Protein AF-A0A6I7NL91-F1 (afdb_monomer)

Radius of gyration: 16.52 Å; Cα contacts (8 Å, |Δi|>4): 127; chains: 1; bounding box: 35×37×48 Å

Nearest PDB structures (foldseek):
  4ds4-assembly1_A  TM=4.991E-01  e=3.250E-01  Geobacillus kaustophilus HTA426
  6ur2-assembly1_A  TM=4.174E-01  e=2.547E-01  Geobacillus stearothermophilus
  7qh5-assembly2_B  TM=5.285E-01  e=2.402E+00  Streptomyces tsukubensis NRRL18488

Foldseek 3Di:
DDLLLLLLCQLVVHQPVVLVVVVVVVDCCSPPLSSVLSVLLVVCVVVVPDLVRSCVSNVHDSVVSVSSNVSSVLSCCLSVDPDLLSSLVSQLVVLVVVLVVVPPPDPVSVVVSVVSNVSSVSSSVVVCVVVVHDPVVCVCVNVDDPPVRD

Mean predicted aligned error: 3.38 Å

Sequence (150 aa):
MKRRFLLAAETFNYSFDKYADKLEMRAERFTRLMPGDIDILDKADRENWTLEQLAGKLNVAPEEADILRGQYEKAKKIIDAPTPAESFRRGVRYSILHAMDEGLKSDTDLEKLVVQICYRAADLSYLLDLRDQKLSEYSEELREVPYDLM

Structure (mmCIF, N/CA/C/O backbone):
data_AF-A0A6I7NL91-F1
#
_entry.id   AF-A0A6I7NL91-F1
#
loop_
_atom_site.group_PDB
_atom_site.id
_atom_site.type_symbol
_atom_site.label_atom_id
_atom_site.label_alt_id
_atom_site.label_comp_id
_atom_site.label_asym_id
_atom_site.label_entity_id
_atom_site.label_seq_id
_atom_site.pdbx_PDB_ins_code
_atom_site.Cartn_x
_atom_site.Cartn_y
_atom_site.Cartn_z
_atom_site.occupancy
_atom_site.B_iso_or_equiv
_atom_site.auth_seq_id
_atom_site.auth_comp_id
_atom_site.auth_asym_id
_atom_site.auth_atom_id
_atom_site.pdbx_PDB_model_num
ATOM 1 N N . MET A 1 1 ? 11.120 -10.410 1.407 1.00 88.69 1 MET A N 1
ATOM 2 C CA . M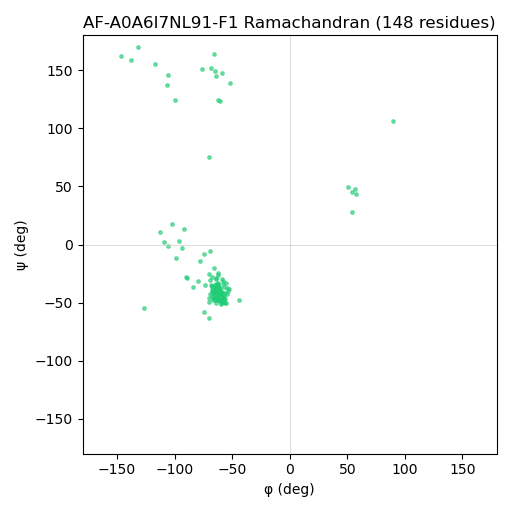ET A 1 1 ? 10.236 -10.090 2.554 1.00 88.69 1 MET A CA 1
ATOM 3 C C . MET A 1 1 ? 8.900 -10.837 2.418 1.00 88.69 1 MET A C 1
ATOM 5 O O . MET A 1 1 ? 8.478 -11.067 1.294 1.00 88.69 1 MET A O 1
ATOM 9 N N . LYS A 1 2 ? 8.237 -11.262 3.512 1.00 93.38 2 LYS A N 1
ATOM 10 C CA . LYS A 1 2 ? 6.916 -11.940 3.439 1.00 93.38 2 LYS A CA 1
ATOM 11 C C . LYS A 1 2 ? 5.779 -10.938 3.164 1.00 93.38 2 LYS A C 1
ATOM 13 O O . LYS A 1 2 ? 5.850 -9.815 3.656 1.00 93.38 2 LYS A O 1
ATOM 18 N N . ARG A 1 3 ? 4.694 -11.379 2.502 1.00 95.44 3 ARG A N 1
ATOM 19 C CA . ARG A 1 3 ? 3.492 -10.571 2.167 1.00 95.44 3 ARG A CA 1
ATOM 20 C C . ARG A 1 3 ? 2.990 -9.699 3.319 1.00 95.44 3 ARG A C 1
ATOM 22 O O . ARG A 1 3 ? 2.762 -8.515 3.128 1.00 95.44 3 ARG A O 1
ATOM 29 N N . ARG A 1 4 ? 2.863 -10.266 4.521 1.00 96.75 4 ARG A N 1
ATOM 30 C CA . ARG A 1 4 ? 2.401 -9.550 5.724 1.00 96.75 4 ARG A CA 1
ATOM 31 C C . ARG A 1 4 ? 3.203 -8.275 6.013 1.00 96.75 4 ARG A C 1
ATOM 33 O O . ARG A 1 4 ? 2.626 -7.269 6.399 1.00 96.75 4 ARG A O 1
ATOM 40 N N . PHE A 1 5 ? 4.519 -8.311 5.821 1.00 97.12 5 PHE A N 1
ATOM 41 C CA . PHE A 1 5 ? 5.376 -7.150 6.058 1.00 97.12 5 PHE A CA 1
ATOM 42 C C . PHE A 1 5 ? 5.325 -6.146 4.904 1.00 97.12 5 PHE A C 1
ATOM 44 O O . PHE A 1 5 ? 5.408 -4.955 5.160 1.00 97.12 5 PHE A O 1
ATOM 51 N N . LEU A 1 6 ? 5.123 -6.603 3.662 1.00 97.31 6 LEU A N 1
ATOM 52 C CA . LEU A 1 6 ? 4.870 -5.703 2.530 1.00 97.31 6 LEU A CA 1
ATOM 53 C C . LEU A 1 6 ? 3.550 -4.944 2.717 1.00 97.31 6 LEU A C 1
ATOM 55 O O . LEU A 1 6 ? 3.500 -3.737 2.521 1.00 97.31 6 LEU A O 1
ATOM 59 N N . LEU A 1 7 ? 2.502 -5.636 3.179 1.00 98.00 7 LEU A N 1
ATOM 60 C CA . LEU A 1 7 ? 1.233 -5.004 3.549 1.00 98.00 7 LEU A CA 1
ATOM 61 C C . LEU A 1 7 ? 1.409 -3.999 4.683 1.00 98.00 7 LEU A C 1
ATOM 63 O O . LEU A 1 7 ? 0.831 -2.922 4.621 1.00 98.00 7 LEU A O 1
ATOM 67 N N . ALA A 1 8 ? 2.201 -4.333 5.702 1.00 97.75 8 ALA A N 1
ATOM 68 C CA . ALA A 1 8 ? 2.500 -3.406 6.786 1.00 97.75 8 ALA A CA 1
ATOM 69 C C . ALA A 1 8 ? 3.255 -2.170 6.277 1.00 97.75 8 ALA A C 1
ATOM 71 O O . ALA A 1 8 ? 2.862 -1.050 6.585 1.00 97.75 8 ALA A O 1
ATOM 72 N N . ALA A 1 9 ? 4.302 -2.359 5.473 1.00 97.19 9 ALA A N 1
ATOM 73 C CA . ALA A 1 9 ? 5.051 -1.260 4.879 1.00 97.19 9 ALA A CA 1
ATOM 74 C C . ALA A 1 9 ? 4.124 -0.323 4.094 1.00 97.19 9 ALA A C 1
ATOM 76 O O . ALA A 1 9 ? 4.078 0.869 4.379 1.00 97.19 9 ALA A O 1
ATOM 77 N N . GLU A 1 10 ? 3.299 -0.885 3.212 1.00 97.25 10 GLU A N 1
ATOM 78 C CA . GLU A 1 10 ? 2.382 -0.120 2.372 1.00 97.25 10 GLU A CA 1
ATOM 79 C C . GLU A 1 10 ? 1.277 0.582 3.179 1.00 97.25 10 GLU A C 1
ATOM 81 O O . GLU A 1 10 ? 1.036 1.770 2.995 1.00 97.25 10 GLU A O 1
ATOM 86 N N . THR A 1 11 ? 0.641 -0.123 4.122 1.00 97.25 11 THR A N 1
ATOM 87 C CA . THR A 1 11 ? -0.457 0.425 4.945 1.00 97.25 11 THR A CA 1
ATOM 88 C C . THR A 1 11 ? 0.024 1.600 5.794 1.00 97.25 11 THR A C 1
ATOM 90 O O . THR A 1 11 ? -0.701 2.571 5.979 1.00 97.25 11 THR A O 1
ATOM 93 N N . PHE A 1 12 ? 1.266 1.536 6.282 1.00 95.44 12 PHE A N 1
ATOM 94 C CA . PHE A 1 12 ? 1.853 2.557 7.145 1.00 95.44 12 PHE A CA 1
ATOM 95 C C . PHE A 1 12 ? 2.822 3.507 6.416 1.00 95.44 12 PHE A C 1
ATOM 97 O O . PHE A 1 12 ? 3.589 4.208 7.079 1.00 95.44 12 PHE A O 1
ATOM 104 N N . ASN A 1 13 ? 2.770 3.566 5.080 1.00 92.56 13 ASN A N 1
ATOM 105 C CA . ASN A 1 13 ? 3.527 4.496 4.229 1.00 92.56 13 ASN A CA 1
ATOM 106 C C . ASN A 1 13 ? 5.061 4.427 4.392 1.00 92.56 13 ASN A C 1
ATOM 108 O O . ASN A 1 13 ? 5.749 5.450 4.444 1.00 92.56 13 ASN A O 1
ATOM 112 N N . TYR A 1 14 ? 5.610 3.216 4.465 1.00 93.75 14 TYR A N 1
ATOM 113 C CA . TYR A 1 14 ? 7.047 2.954 4.384 1.00 93.75 14 TYR A CA 1
ATOM 114 C C . TYR A 1 14 ? 7.400 2.331 3.035 1.00 93.75 14 TYR A C 1
ATOM 116 O O . TYR A 1 14 ? 6.739 1.389 2.603 1.00 93.75 14 TYR A O 1
ATOM 124 N N . SER A 1 15 ? 8.500 2.787 2.430 1.00 93.19 15 SER A N 1
ATOM 125 C CA . SER A 1 15 ? 9.113 2.060 1.317 1.00 93.19 15 SER A CA 1
ATOM 126 C C . SER A 1 15 ? 9.646 0.702 1.789 1.00 93.19 15 SER A C 1
ATOM 128 O O . SER A 1 15 ? 10.022 0.530 2.958 1.00 93.19 15 SER A O 1
ATOM 130 N N . PHE A 1 16 ? 9.648 -0.288 0.900 1.00 95.69 16 PHE A N 1
ATOM 131 C CA . PHE A 1 16 ? 9.922 -1.680 1.258 1.00 95.69 16 PHE A CA 1
ATOM 132 C C . PHE A 1 16 ? 11.363 -1.909 1.700 1.00 95.69 16 PHE A C 1
ATOM 134 O O . PHE A 1 16 ? 11.592 -2.671 2.641 1.00 95.69 16 PHE A O 1
ATOM 141 N N . ASP A 1 17 ? 12.314 -1.223 1.073 1.00 92.31 17 ASP A N 1
ATOM 142 C CA . ASP A 1 17 ? 13.727 -1.223 1.451 1.00 92.31 17 ASP A CA 1
ATOM 143 C C . ASP A 1 17 ? 13.910 -0.716 2.891 1.00 92.31 17 ASP A C 1
ATOM 145 O O . ASP A 1 17 ? 14.444 -1.419 3.748 1.00 92.31 17 ASP A O 1
ATOM 149 N N . LYS A 1 18 ? 13.331 0.445 3.213 1.00 90.94 18 LYS A N 1
ATOM 150 C CA . LYS A 1 18 ? 13.396 1.028 4.555 1.00 90.94 18 LYS A CA 1
ATOM 151 C C . LYS A 1 18 ? 12.711 0.139 5.575 1.00 90.94 18 LYS A C 1
ATOM 153 O O . LYS A 1 18 ? 13.200 0.010 6.695 1.00 90.94 18 LYS A O 1
ATOM 158 N N . TYR A 1 19 ? 11.575 -0.461 5.228 1.00 94.38 19 TYR A N 1
ATOM 159 C CA . TYR A 1 19 ? 10.900 -1.390 6.127 1.00 94.38 19 TYR A CA 1
ATOM 160 C C . TYR A 1 19 ? 11.761 -2.637 6.381 1.00 94.38 19 TYR A C 1
ATOM 162 O O . TYR A 1 19 ? 11.838 -3.098 7.520 1.00 94.38 19 TYR A O 1
ATOM 170 N N . ALA A 1 20 ? 12.449 -3.150 5.354 1.00 92.62 20 ALA A N 1
ATOM 171 C CA . ALA A 1 20 ? 13.369 -4.278 5.475 1.00 92.62 20 ALA A CA 1
ATOM 172 C C . ALA A 1 20 ? 14.506 -3.972 6.454 1.00 92.62 20 ALA A C 1
ATOM 174 O O . ALA A 1 20 ? 14.705 -4.740 7.395 1.00 92.62 20 ALA A O 1
ATOM 175 N N . ASP A 1 21 ? 15.147 -2.809 6.324 1.00 91.50 21 ASP A N 1
ATOM 176 C CA . ASP A 1 21 ? 16.200 -2.372 7.246 1.00 91.50 21 ASP A CA 1
ATOM 177 C C . ASP A 1 21 ? 15.699 -2.350 8.700 1.00 91.50 21 ASP A C 1
ATOM 179 O O . ASP A 1 21 ? 16.376 -2.791 9.632 1.00 91.50 21 ASP A O 1
ATOM 183 N N . LYS A 1 22 ? 14.467 -1.873 8.930 1.00 90.81 22 LYS A N 1
ATOM 184 C CA . LYS A 1 22 ? 13.881 -1.842 10.282 1.00 90.81 22 LYS A CA 1
ATOM 185 C C . LYS A 1 22 ? 13.563 -3.228 10.837 1.00 90.81 22 LYS A C 1
ATOM 187 O O . LYS A 1 22 ? 13.634 -3.409 12.058 1.00 90.81 22 LYS A O 1
ATOM 192 N N . LEU A 1 23 ? 13.237 -4.196 9.981 1.00 89.88 23 LEU A N 1
ATOM 193 C CA . LEU A 1 23 ? 13.073 -5.590 10.394 1.00 89.88 23 LEU A CA 1
ATOM 194 C C . LEU A 1 23 ? 14.402 -6.190 10.860 1.00 89.88 23 LEU A C 1
ATOM 196 O O . LEU A 1 23 ? 14.424 -6.882 11.879 1.00 89.88 23 LEU A O 1
ATOM 200 N N . GLU A 1 24 ? 15.507 -5.885 10.177 1.00 87.62 24 GLU A N 1
ATOM 201 C CA . GLU A 1 24 ? 16.848 -6.340 10.569 1.00 87.62 24 GLU A CA 1
ATOM 202 C C . GLU A 1 24 ? 17.278 -5.760 11.918 1.00 87.62 24 GLU A C 1
ATOM 204 O O . GLU A 1 24 ? 17.818 -6.472 12.766 1.00 87.62 24 GLU A O 1
ATOM 209 N N . MET A 1 25 ? 16.929 -4.496 12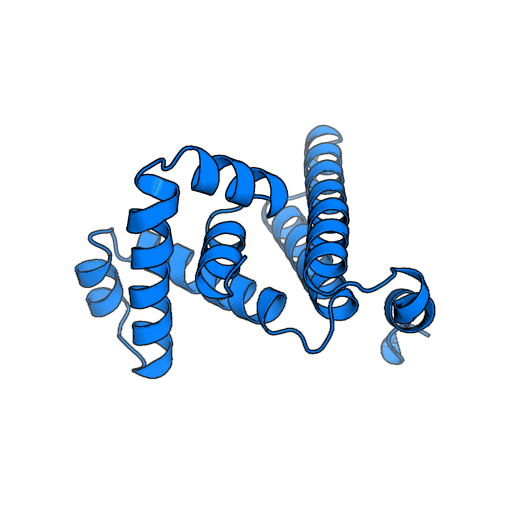.172 1.00 87.88 25 MET A N 1
ATOM 210 C CA . MET A 1 25 ? 17.139 -3.834 13.464 1.00 87.88 25 MET A CA 1
ATOM 211 C C . MET A 1 25 ? 16.248 -4.378 14.595 1.00 87.88 25 MET A C 1
ATOM 213 O O . MET A 1 25 ? 16.391 -3.959 15.743 1.00 87.88 25 MET A O 1
ATOM 217 N N . ARG A 1 26 ? 15.314 -5.293 14.295 1.00 87.06 26 ARG A N 1
ATOM 218 C CA . ARG A 1 26 ? 14.370 -5.914 15.242 1.00 87.06 26 ARG A CA 1
ATOM 219 C C . ARG A 1 26 ? 13.535 -4.921 16.054 1.00 87.06 26 ARG A C 1
ATOM 221 O O . ARG A 1 26 ? 13.085 -5.241 17.154 1.00 87.06 26 ARG A O 1
ATOM 228 N N . ALA A 1 27 ? 13.284 -3.734 15.511 1.00 85.56 27 ALA A N 1
ATOM 229 C CA . ALA A 1 27 ? 12.446 -2.746 16.171 1.00 85.56 27 ALA A CA 1
ATOM 230 C C . ALA A 1 27 ? 11.014 -3.292 16.332 1.00 85.56 27 ALA A C 1
ATOM 232 O O . ALA A 1 27 ? 10.373 -3.675 15.353 1.00 85.56 27 ALA A O 1
ATOM 233 N N . GLU A 1 28 ? 10.507 -3.319 17.568 1.00 91.62 28 GLU A N 1
ATOM 234 C CA . GLU A 1 28 ? 9.243 -3.980 17.934 1.00 91.62 28 GLU A CA 1
ATOM 235 C C . GLU A 1 28 ? 8.044 -3.507 17.100 1.00 91.62 28 GLU A C 1
ATOM 237 O O . GLU A 1 28 ? 7.189 -4.301 16.700 1.00 91.62 28 GLU A O 1
ATOM 242 N N . ARG A 1 29 ? 8.015 -2.212 16.775 1.00 91.62 29 ARG A N 1
ATOM 243 C CA . ARG A 1 29 ? 6.993 -1.612 15.914 1.00 91.62 29 ARG A CA 1
ATOM 244 C C . ARG A 1 29 ? 6.875 -2.322 14.561 1.00 91.62 29 ARG A C 1
ATOM 246 O O . ARG A 1 29 ? 5.765 -2.576 14.110 1.00 91.62 29 ARG A O 1
ATOM 253 N N . PHE A 1 30 ? 8.007 -2.663 13.951 1.00 92.88 30 PHE A N 1
ATOM 254 C CA . PHE A 1 30 ? 8.092 -3.233 12.604 1.00 92.88 30 PHE A CA 1
ATOM 255 C C . PHE A 1 30 ? 8.013 -4.761 12.612 1.00 92.88 30 PHE A C 1
ATOM 257 O O . PHE A 1 30 ? 7.531 -5.364 11.662 1.00 92.88 30 PHE A O 1
ATOM 264 N N . THR A 1 31 ? 8.463 -5.410 13.686 1.00 92.50 31 THR A N 1
ATOM 265 C CA . THR A 1 31 ? 8.465 -6.877 13.776 1.00 92.50 31 THR A CA 1
ATOM 266 C C . THR A 1 31 ? 7.183 -7.452 14.369 1.00 92.50 31 THR A C 1
ATOM 268 O O . THR A 1 31 ? 6.829 -8.584 14.036 1.00 92.50 31 THR A O 1
ATOM 271 N N . ARG A 1 32 ? 6.484 -6.697 15.230 1.00 93.94 32 ARG A N 1
ATOM 272 C CA . ARG A 1 32 ? 5.337 -7.190 16.008 1.00 93.94 32 ARG A CA 1
ATOM 273 C C . ARG A 1 32 ? 4.081 -6.342 15.863 1.00 93.94 32 ARG A C 1
ATOM 275 O O . ARG A 1 32 ? 3.045 -6.902 15.527 1.00 93.94 32 ARG A O 1
ATOM 282 N N . LEU A 1 33 ? 4.159 -5.034 16.123 1.00 94.75 33 LEU A N 1
ATOM 283 C CA . LEU A 1 33 ? 2.958 -4.191 16.226 1.00 94.75 33 LEU A CA 1
ATOM 284 C C . LEU A 1 33 ? 2.283 -3.991 14.866 1.00 94.75 33 LEU A C 1
ATOM 286 O O . LEU A 1 33 ? 1.197 -4.514 14.657 1.00 94.75 33 LEU A O 1
ATOM 290 N N . MET A 1 34 ? 2.967 -3.358 13.909 1.00 96.31 34 MET A N 1
ATOM 291 C CA . MET A 1 34 ? 2.401 -3.103 12.579 1.00 96.31 34 MET A CA 1
ATOM 292 C C . MET A 1 34 ? 1.980 -4.389 11.861 1.00 96.31 34 MET A C 1
ATOM 294 O O . MET A 1 34 ? 0.864 -4.447 11.355 1.00 96.31 34 MET A O 1
ATOM 298 N N . PRO A 1 35 ? 2.796 -5.463 11.827 1.00 96.94 35 PRO A N 1
ATOM 299 C CA . PRO A 1 35 ? 2.338 -6.715 11.241 1.00 96.94 35 PRO A CA 1
ATOM 300 C C . PRO A 1 35 ? 1.159 -7.320 12.014 1.00 96.94 35 PRO A C 1
ATOM 302 O O . PRO A 1 35 ? 0.385 -8.076 11.438 1.00 96.94 35 PRO A O 1
ATOM 305 N N . GLY A 1 36 ? 1.054 -7.096 13.326 1.00 97.25 36 GLY A N 1
ATOM 306 C CA . GLY A 1 36 ? -0.080 -7.530 14.148 1.00 97.25 36 GLY A CA 1
ATOM 307 C C . GLY A 1 36 ? -1.372 -6.818 13.758 1.00 97.25 36 GLY A C 1
ATOM 308 O O . GLY A 1 36 ? -2.392 -7.478 13.575 1.00 97.25 36 GLY A O 1
ATOM 309 N N . ASP A 1 37 ? -1.302 -5.510 13.520 1.00 97.88 37 ASP A N 1
ATOM 310 C CA . ASP A 1 37 ? -2.432 -4.721 13.021 1.00 97.88 37 ASP A CA 1
ATOM 311 C C . ASP A 1 37 ? -2.887 -5.220 11.645 1.00 97.88 37 ASP A C 1
ATOM 313 O O . ASP A 1 37 ? -4.084 -5.362 11.403 1.00 97.88 37 ASP A O 1
ATOM 317 N N . ILE A 1 38 ? -1.946 -5.598 10.769 1.00 98.31 38 ILE A N 1
ATOM 318 C CA . ILE A 1 38 ? -2.266 -6.234 9.481 1.00 98.31 38 ILE A CA 1
ATOM 319 C C . ILE A 1 38 ? -3.021 -7.552 9.662 1.00 98.31 38 ILE A C 1
ATOM 321 O O . ILE A 1 38 ? -3.961 -7.805 8.915 1.00 98.31 38 ILE A O 1
ATOM 325 N N . ASP A 1 39 ? -2.659 -8.388 10.639 1.00 98.25 39 ASP A N 1
ATOM 326 C CA . ASP A 1 39 ? -3.391 -9.638 10.888 1.00 98.25 39 ASP A CA 1
ATOM 327 C C . ASP A 1 39 ? -4.837 -9.357 11.332 1.00 98.25 39 ASP A C 1
ATOM 329 O O . ASP A 1 39 ? -5.762 -10.076 10.946 1.00 98.25 39 ASP A O 1
ATOM 333 N N . ILE A 1 40 ? -5.038 -8.303 12.130 1.00 98.31 40 ILE A N 1
ATOM 334 C CA . ILE A 1 40 ? -6.362 -7.859 12.581 1.00 98.31 40 ILE A CA 1
ATOM 335 C C . ILE A 1 40 ? -7.177 -7.331 11.397 1.00 98.31 40 ILE A C 1
ATOM 337 O O . ILE A 1 40 ? -8.320 -7.749 11.224 1.00 98.31 40 ILE A O 1
ATOM 341 N N . LEU A 1 41 ? -6.591 -6.468 10.565 1.00 98.38 41 LEU A N 1
ATOM 342 C CA . LEU A 1 41 ? -7.229 -5.898 9.375 1.00 98.38 41 LEU A CA 1
ATOM 343 C C . LEU A 1 41 ? -7.596 -6.984 8.350 1.00 98.38 41 LEU A C 1
ATOM 345 O O . LEU A 1 41 ? -8.730 -7.035 7.884 1.00 98.38 41 LEU A O 1
ATOM 349 N N . ASP A 1 42 ? -6.682 -7.916 8.072 1.00 97.81 42 ASP A N 1
ATOM 350 C CA . ASP A 1 42 ? -6.898 -9.049 7.161 1.00 97.81 42 ASP A CA 1
ATOM 351 C C . ASP A 1 42 ? -7.982 -10.006 7.682 1.00 97.81 42 ASP A C 1
ATOM 353 O O . ASP A 1 42 ? -8.742 -10.595 6.912 1.00 97.81 42 ASP A O 1
ATOM 357 N N . LYS A 1 43 ? -8.092 -10.178 9.004 1.00 98.06 43 LYS A N 1
ATOM 358 C CA . LYS A 1 43 ? -9.199 -10.922 9.616 1.00 98.06 43 LYS A CA 1
ATOM 359 C C . LYS A 1 43 ? -10.524 -10.162 9.512 1.00 98.06 43 LYS A C 1
ATOM 361 O O . LYS A 1 43 ? -11.521 -10.764 9.124 1.00 98.06 43 LYS A O 1
ATOM 366 N N . A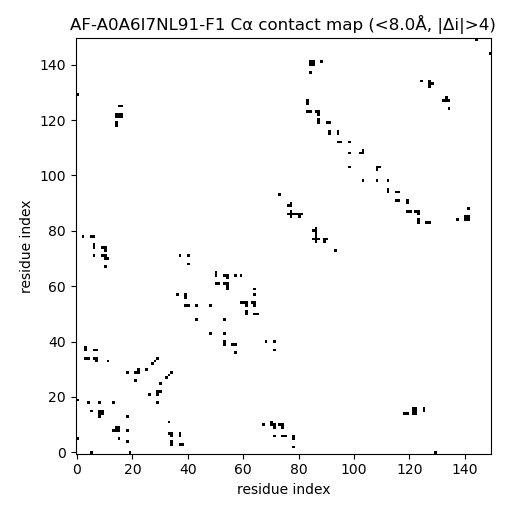LA A 1 44 ? -10.524 -8.869 9.820 1.00 97.62 44 ALA A N 1
ATOM 367 C CA . ALA A 1 44 ? -11.707 -8.018 9.768 1.00 97.62 44 ALA A CA 1
ATOM 368 C C . ALA A 1 44 ? -12.318 -7.947 8.361 1.00 97.62 44 ALA A C 1
ATOM 370 O O . ALA A 1 44 ? -13.535 -8.035 8.234 1.00 97.62 44 ALA A O 1
ATOM 371 N N . ASP A 1 45 ? -11.479 -7.850 7.325 1.00 95.81 45 ASP A N 1
ATOM 372 C CA . ASP A 1 45 ? -11.883 -7.875 5.913 1.00 95.81 45 ASP A CA 1
ATOM 373 C C . ASP A 1 45 ? -12.546 -9.213 5.537 1.00 95.81 45 ASP A C 1
ATOM 375 O O . ASP A 1 45 ? -13.645 -9.246 4.991 1.00 95.81 45 ASP A O 1
ATOM 379 N N . ARG A 1 46 ? -11.935 -10.346 5.912 1.00 96.94 46 ARG A N 1
ATOM 380 C CA . ARG A 1 46 ? -12.488 -11.685 5.625 1.00 96.94 46 ARG A CA 1
ATOM 381 C C . ARG A 1 46 ? -13.794 -11.980 6.356 1.00 96.94 46 ARG A C 1
ATOM 383 O O . ARG A 1 46 ? -14.647 -12.686 5.823 1.00 96.94 46 ARG A O 1
ATOM 390 N N . GLU A 1 47 ? -13.926 -11.495 7.584 1.00 97.69 47 GLU A N 1
ATOM 391 C CA . GLU A 1 47 ? -15.081 -11.751 8.449 1.00 97.69 47 GLU A CA 1
ATOM 392 C C . GLU A 1 47 ? -16.130 -10.625 8.400 1.00 97.69 47 GLU A C 1
ATOM 394 O O . GLU A 1 47 ? -17.130 -10.710 9.108 1.00 97.69 47 GLU A O 1
ATOM 399 N N . ASN A 1 48 ? -15.934 -9.599 7.562 1.00 96.06 48 ASN A N 1
ATOM 400 C CA . ASN A 1 48 ? -16.806 -8.424 7.431 1.00 96.06 48 ASN A CA 1
ATOM 401 C C . ASN A 1 48 ? -17.136 -7.754 8.778 1.00 96.06 48 ASN A C 1
ATOM 403 O O . ASN A 1 48 ? -18.298 -7.500 9.100 1.00 96.06 48 ASN A O 1
ATOM 407 N N . TRP A 1 49 ? -16.114 -7.486 9.593 1.00 98.19 49 TRP A N 1
ATOM 408 C CA . TRP A 1 49 ? -16.306 -6.852 10.899 1.00 98.19 49 TRP A CA 1
ATOM 409 C C . TRP A 1 49 ? -16.858 -5.428 10.787 1.00 98.19 49 TRP A C 1
ATOM 411 O O . TRP A 1 49 ? -16.459 -4.642 9.920 1.00 98.19 49 TRP A O 1
ATOM 421 N N . THR A 1 50 ? -17.704 -5.047 11.746 1.00 97.69 50 THR A N 1
ATOM 422 C CA . THR A 1 50 ? -18.141 -3.654 11.890 1.00 97.69 50 THR A CA 1
ATOM 423 C C . THR A 1 50 ? -16.968 -2.751 12.270 1.00 97.69 50 THR A C 1
ATOM 425 O O . THR A 1 50 ? -15.898 -3.216 12.686 1.00 97.69 50 THR A O 1
ATOM 428 N N . LEU A 1 51 ? -17.147 -1.440 12.106 1.00 96.88 51 LEU A N 1
ATOM 429 C CA . LEU A 1 51 ? -16.101 -0.479 12.441 1.00 96.88 51 LEU A CA 1
ATOM 430 C C . LEU A 1 51 ? -15.769 -0.508 13.940 1.00 96.88 51 LEU A C 1
ATOM 432 O O . LEU A 1 51 ? -14.603 -0.464 14.317 1.00 96.88 51 LEU A O 1
ATOM 436 N N . GLU A 1 52 ? -16.774 -0.690 14.793 1.00 97.44 52 GLU A N 1
ATOM 437 C CA . GLU A 1 52 ? -16.630 -0.770 16.250 1.00 97.44 52 GLU A CA 1
ATOM 438 C C . GLU A 1 52 ? -15.852 -2.020 16.671 1.00 97.44 52 GLU A C 1
ATOM 440 O O . GLU A 1 52 ? -14.998 -1.963 17.557 1.00 97.44 52 GLU A O 1
ATOM 445 N N . GLN A 1 53 ? -16.114 -3.156 16.013 1.00 97.88 53 GLN A N 1
ATOM 446 C CA . GLN A 1 53 ? -15.367 -4.394 16.244 1.00 97.88 53 GLN A CA 1
ATOM 447 C C . GLN A 1 53 ? -13.894 -4.227 15.866 1.00 97.88 53 GLN A C 1
ATOM 449 O O . GLN A 1 53 ? -13.014 -4.649 16.620 1.00 97.88 53 GLN A O 1
ATOM 454 N N . LEU A 1 54 ? -13.627 -3.601 14.716 1.00 98.25 54 LEU A N 1
ATOM 455 C CA . LEU A 1 54 ? -12.270 -3.329 14.256 1.00 98.25 54 LEU A CA 1
ATOM 456 C C . LEU A 1 54 ? -11.539 -2.373 15.208 1.00 98.25 54 LEU A C 1
ATOM 458 O O . LEU A 1 54 ? -10.448 -2.700 15.673 1.00 98.25 54 LEU A O 1
ATOM 462 N N . ALA A 1 55 ? -12.163 -1.247 15.557 1.00 97.94 55 ALA A N 1
ATOM 463 C CA . ALA A 1 55 ? -11.617 -0.250 16.475 1.00 97.94 55 ALA A CA 1
ATOM 464 C C . ALA A 1 55 ? -11.278 -0.856 17.843 1.00 97.94 55 ALA A C 1
ATOM 466 O O . ALA A 1 55 ? -10.171 -0.679 18.349 1.00 97.94 55 ALA A O 1
ATOM 467 N N . GLY A 1 56 ? -12.180 -1.672 18.399 1.00 97.81 56 GLY A N 1
ATOM 468 C CA . GLY A 1 56 ? -11.946 -2.364 19.667 1.00 97.81 56 GLY A CA 1
ATOM 469 C C . GLY A 1 56 ? -10.797 -3.377 19.618 1.00 97.81 56 GLY A C 1
ATOM 470 O O . GLY A 1 56 ? -10.150 -3.618 20.635 1.00 97.81 56 GLY A O 1
ATOM 471 N N . LYS A 1 57 ? -10.513 -3.974 18.453 1.00 97.94 57 LYS A N 1
ATOM 472 C CA . LYS A 1 57 ? -9.402 -4.926 18.286 1.00 97.94 57 LYS A CA 1
ATOM 473 C C . LYS A 1 57 ? -8.065 -4.248 18.027 1.00 97.94 57 LYS A C 1
ATOM 475 O O . LYS A 1 57 ? -7.058 -4.736 18.531 1.00 97.94 57 LYS A O 1
ATOM 480 N N . LEU A 1 58 ? -8.070 -3.145 17.286 1.00 96.56 58 LEU A N 1
ATOM 481 C CA . LEU A 1 58 ? -6.897 -2.300 17.060 1.00 96.56 58 LEU A CA 1
ATOM 482 C C . LEU A 1 58 ? -6.588 -1.384 18.259 1.00 96.56 58 LEU A C 1
ATOM 484 O O . LEU A 1 58 ? -5.488 -0.853 18.343 1.00 96.56 58 LEU A O 1
ATOM 488 N N . ASN A 1 59 ? -7.527 -1.234 19.202 1.00 96.56 59 ASN A N 1
ATOM 489 C CA . ASN A 1 59 ? -7.433 -0.321 20.345 1.00 96.56 59 ASN A CA 1
ATOM 490 C C . ASN A 1 59 ? -7.202 1.141 19.909 1.00 96.56 59 ASN A C 1
ATOM 492 O O . ASN A 1 59 ? -6.320 1.831 20.420 1.00 96.56 59 ASN A O 1
ATOM 496 N N . VAL A 1 60 ? -8.007 1.586 18.947 1.00 96.69 60 VAL A N 1
ATOM 497 C CA . VAL A 1 60 ? -7.991 2.936 18.358 1.00 96.69 60 VAL A CA 1
ATOM 498 C C . VAL A 1 60 ? -9.410 3.502 18.304 1.00 96.69 60 VAL A C 1
ATOM 500 O O . VAL A 1 60 ? -10.381 2.778 18.544 1.00 96.69 60 VAL A O 1
ATOM 503 N N . ALA A 1 61 ? -9.548 4.789 17.988 1.00 97.62 61 ALA A N 1
ATOM 504 C CA . ALA A 1 61 ? -10.863 5.388 17.763 1.00 97.62 61 ALA A CA 1
ATOM 505 C C . ALA A 1 61 ? -11.520 4.834 16.474 1.00 97.62 61 ALA A C 1
ATOM 507 O O . ALA A 1 61 ? -10.799 4.451 15.548 1.00 97.62 61 ALA A O 1
ATOM 508 N N . PRO A 1 62 ? -12.865 4.785 16.365 1.00 96.44 62 PRO A N 1
ATOM 509 C CA . PRO A 1 62 ? -13.547 4.347 15.143 1.00 96.44 62 PRO A CA 1
ATOM 510 C C . PRO A 1 62 ? -13.086 5.084 13.880 1.00 96.44 62 PRO A C 1
ATOM 512 O O . PRO A 1 62 ? -12.906 4.457 12.842 1.00 96.44 62 PRO A O 1
ATOM 515 N N . GLU A 1 63 ? -12.819 6.384 13.973 1.00 97.12 63 GLU A N 1
ATOM 516 C CA . GLU A 1 63 ? -12.342 7.202 12.855 1.00 97.12 63 GLU A CA 1
ATOM 517 C C . GLU A 1 63 ? -10.944 6.763 12.393 1.00 97.12 63 GLU A C 1
ATOM 519 O O . GLU A 1 63 ? -10.680 6.640 11.199 1.00 97.12 63 GLU A O 1
ATOM 524 N N . GLU A 1 64 ? -10.052 6.460 13.339 1.00 96.88 64 GLU A N 1
ATOM 525 C CA . GLU A 1 64 ? -8.713 5.938 13.045 1.00 96.88 64 GLU A CA 1
ATOM 526 C C . GLU A 1 64 ? -8.782 4.525 12.448 1.00 96.88 64 GLU A C 1
ATOM 528 O O . GLU A 1 64 ? -8.052 4.211 11.507 1.00 96.88 64 GLU A O 1
ATOM 533 N N . ALA A 1 65 ? -9.686 3.678 12.950 1.00 97.56 65 ALA A N 1
ATOM 534 C CA . ALA A 1 65 ? -9.919 2.344 12.403 1.00 97.56 65 ALA A CA 1
AT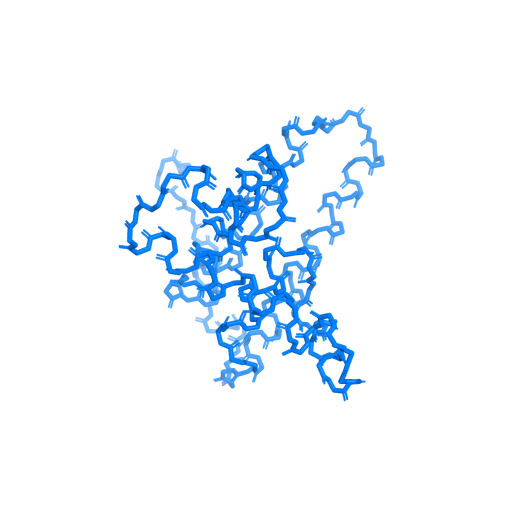OM 535 C C . ALA A 1 65 ? -10.426 2.389 10.954 1.00 97.56 65 ALA A C 1
ATOM 537 O O . ALA A 1 65 ? -10.037 1.539 10.150 1.00 97.56 65 ALA A O 1
ATOM 538 N N . ASP A 1 66 ? -11.262 3.372 10.612 1.00 97.38 66 ASP A N 1
ATOM 539 C CA . ASP A 1 66 ? -11.792 3.543 9.257 1.00 97.38 66 ASP A CA 1
ATOM 540 C C . ASP A 1 66 ? -10.689 3.984 8.287 1.00 97.38 66 ASP A C 1
ATOM 542 O O . ASP A 1 66 ? -10.520 3.406 7.211 1.00 97.38 66 ASP A O 1
ATOM 546 N N . ILE A 1 67 ? -9.842 4.924 8.722 1.00 96.31 67 ILE A N 1
ATOM 547 C CA . ILE A 1 67 ? -8.650 5.342 7.971 1.00 96.31 67 ILE A CA 1
ATOM 548 C C . ILE A 1 67 ? -7.724 4.144 7.723 1.00 96.31 67 ILE A C 1
ATOM 550 O O . ILE A 1 67 ? -7.310 3.912 6.583 1.00 96.31 67 ILE A O 1
ATOM 554 N N . LEU A 1 68 ? -7.423 3.356 8.761 1.00 97.44 68 LEU A N 1
ATOM 555 C CA . LEU A 1 68 ? -6.558 2.176 8.651 1.00 97.44 68 LEU A CA 1
ATOM 556 C C . LEU A 1 68 ? -7.156 1.105 7.735 1.00 97.44 68 LEU A C 1
ATOM 558 O O . LEU A 1 68 ? -6.428 0.506 6.943 1.00 97.44 68 LEU A O 1
ATOM 562 N N . ARG A 1 69 ? -8.474 0.887 7.793 1.00 97.81 69 ARG A N 1
ATOM 563 C CA . ARG A 1 69 ? -9.184 -0.007 6.869 1.00 97.81 69 ARG A CA 1
ATOM 564 C C . ARG A 1 69 ? -9.010 0.455 5.426 1.00 97.81 69 ARG A C 1
ATOM 566 O O . ARG A 1 69 ? -8.582 -0.334 4.585 1.00 97.81 69 ARG A O 1
ATOM 573 N N . GLY A 1 70 ? -9.254 1.734 5.148 1.00 96.69 70 GLY A N 1
ATOM 574 C CA . GLY A 1 70 ? -9.085 2.297 3.809 1.00 96.69 70 GLY A CA 1
ATOM 575 C C . GLY A 1 70 ? -7.640 2.215 3.299 1.00 96.69 70 GLY A C 1
ATOM 576 O O . GLY A 1 70 ? -7.409 1.915 2.125 1.00 96.69 70 GLY A O 1
ATOM 577 N N . GLN A 1 71 ? -6.650 2.443 4.168 1.00 97.06 71 GLN A N 1
ATOM 578 C CA . GLN A 1 71 ? -5.229 2.279 3.835 1.00 97.06 71 GLN A CA 1
ATOM 579 C C . GLN A 1 71 ? -4.886 0.817 3.530 1.00 97.06 71 GLN A C 1
ATOM 581 O O . GLN A 1 71 ? -4.254 0.535 2.512 1.00 97.06 71 GLN A O 1
ATOM 586 N N . TYR A 1 72 ? -5.364 -0.114 4.354 1.00 98.06 72 TYR A N 1
ATOM 587 C CA . TYR A 1 72 ? -5.157 -1.546 4.164 1.00 98.06 72 TYR A CA 1
ATOM 588 C C . TYR A 1 72 ? -5.778 -2.063 2.863 1.00 98.06 72 TYR A C 1
ATOM 590 O O . TYR A 1 72 ? -5.139 -2.813 2.127 1.00 98.06 72 TYR A O 1
ATOM 598 N N . GLU A 1 73 ? -6.992 -1.634 2.517 1.00 97.31 73 GLU A N 1
ATOM 599 C CA . GLU A 1 73 ? -7.637 -2.026 1.261 1.00 97.31 73 GLU A CA 1
ATOM 600 C C . GLU A 1 73 ? -6.844 -1.563 0.030 1.00 97.31 73 GLU A C 1
ATOM 602 O O . GLU A 1 73 ? -6.696 -2.313 -0.942 1.00 97.31 73 GLU A O 1
ATOM 607 N N . LYS A 1 74 ? -6.308 -0.335 0.060 1.00 97.56 74 LYS A N 1
ATOM 608 C CA . LYS A 1 74 ? -5.411 0.174 -0.992 1.00 97.56 74 LYS A CA 1
ATOM 609 C C . LYS A 1 74 ? -4.117 -0.639 -1.034 1.00 97.56 74 LYS A C 1
ATOM 611 O O . LYS A 1 74 ? -3.721 -1.086 -2.111 1.00 97.56 74 LYS A O 1
ATOM 616 N N . ALA A 1 75 ? -3.518 -0.899 0.128 1.00 97.88 75 ALA A N 1
ATOM 617 C CA . ALA A 1 75 ? -2.303 -1.692 0.248 1.00 97.88 75 ALA A CA 1
ATOM 618 C C . ALA A 1 75 ? -2.478 -3.098 -0.334 1.00 97.88 75 ALA A C 1
ATOM 620 O O . ALA A 1 75 ? -1.662 -3.551 -1.132 1.00 97.88 75 ALA A O 1
ATOM 621 N N . LYS A 1 76 ? -3.591 -3.763 -0.020 1.00 98.00 76 LYS A N 1
ATOM 622 C CA . LYS A 1 76 ? -3.950 -5.078 -0.557 1.00 98.00 76 LYS A CA 1
ATOM 623 C C . LYS A 1 76 ? -4.029 -5.059 -2.082 1.00 98.00 76 LYS A C 1
ATOM 625 O O . LYS A 1 76 ? -3.447 -5.919 -2.735 1.00 98.00 76 LYS A O 1
ATOM 630 N N . LYS A 1 77 ? -4.675 -4.045 -2.670 1.00 98.12 77 LYS A N 1
ATOM 631 C CA . LYS A 1 77 ? -4.757 -3.891 -4.134 1.00 98.12 77 LYS A CA 1
ATOM 632 C C . LYS A 1 77 ? -3.383 -3.710 -4.784 1.00 98.12 77 LYS A C 1
ATOM 634 O O . LYS A 1 77 ? -3.212 -4.168 -5.909 1.00 98.12 77 LYS A O 1
ATOM 639 N N . ILE A 1 78 ? -2.433 -3.059 -4.117 1.00 97.94 78 ILE A N 1
ATOM 640 C CA . ILE A 1 78 ? -1.058 -2.895 -4.610 1.00 97.94 78 ILE A CA 1
ATOM 641 C C . ILE A 1 78 ? -0.292 -4.217 -4.480 1.00 97.94 78 ILE A C 1
ATOM 643 O O . ILE A 1 78 ? 0.148 -4.771 -5.483 1.00 97.94 78 ILE A O 1
ATOM 647 N N . ILE A 1 79 ? -0.189 -4.756 -3.262 1.00 97.50 79 ILE A N 1
ATOM 648 C CA . ILE A 1 79 ? 0.645 -5.927 -2.951 1.00 97.50 79 ILE A CA 1
ATOM 649 C C . ILE A 1 79 ? 0.160 -7.202 -3.650 1.00 97.50 79 ILE A C 1
ATOM 651 O O . ILE A 1 79 ? 0.983 -8.017 -4.066 1.00 97.50 79 ILE A O 1
ATOM 655 N N . ASP A 1 80 ? -1.155 -7.366 -3.808 1.00 97.12 80 ASP A N 1
ATOM 656 C CA . ASP A 1 80 ? -1.757 -8.535 -4.460 1.00 97.12 80 ASP A CA 1
ATOM 657 C C . ASP A 1 80 ? -1.976 -8.328 -5.969 1.00 97.12 80 ASP A C 1
ATOM 659 O O . ASP A 1 80 ? -2.715 -9.081 -6.608 1.00 97.12 80 ASP A O 1
ATOM 663 N N . ALA A 1 81 ? -1.373 -7.295 -6.564 1.00 97.44 81 ALA A N 1
ATOM 664 C CA . ALA A 1 81 ? -1.391 -7.128 -8.010 1.00 97.44 81 ALA A CA 1
ATOM 665 C C . ALA A 1 81 ? -0.759 -8.344 -8.723 1.00 97.44 81 ALA A C 1
ATOM 667 O O . ALA A 1 81 ? 0.185 -8.951 -8.205 1.00 97.44 81 ALA A O 1
ATOM 668 N N . PRO A 1 82 ? -1.248 -8.700 -9.926 1.00 96.31 82 PRO A N 1
ATOM 669 C CA . PRO A 1 82 ? -0.799 -9.898 -10.641 1.00 96.31 82 PRO A CA 1
ATOM 670 C C . PRO A 1 82 ? 0.690 -9.858 -11.016 1.00 96.31 82 PRO A C 1
ATOM 672 O O . PRO A 1 82 ? 1.326 -10.905 -11.126 1.00 96.31 82 PRO A O 1
ATOM 675 N N . THR A 1 83 ? 1.262 -8.664 -11.178 1.00 96.56 83 THR A N 1
ATOM 676 C CA . THR A 1 83 ? 2.657 -8.448 -11.580 1.00 96.56 83 THR A CA 1
ATOM 677 C C . THR A 1 83 ? 3.288 -7.310 -10.756 1.00 96.56 83 THR A C 1
ATOM 679 O O . THR A 1 83 ? 2.571 -6.460 -10.212 1.00 96.56 83 THR A O 1
ATOM 682 N N . PRO A 1 84 ? 4.632 -7.241 -10.658 1.00 96.81 84 PRO A N 1
ATOM 683 C CA . PRO A 1 84 ? 5.326 -6.078 -10.103 1.00 96.81 84 PRO A CA 1
ATOM 684 C C . PRO A 1 84 ? 4.994 -4.771 -10.836 1.00 96.81 84 PRO A C 1
ATOM 686 O O . PRO A 1 84 ? 4.865 -3.730 -10.194 1.00 96.81 84 PRO A O 1
ATOM 689 N N . ALA A 1 85 ? 4.811 -4.813 -12.159 1.00 97.12 85 ALA A N 1
ATOM 690 C CA . ALA A 1 85 ? 4.458 -3.630 -12.937 1.00 97.12 85 ALA A CA 1
ATOM 691 C C . ALA A 1 85 ? 3.058 -3.109 -12.609 1.00 97.12 85 ALA A C 1
ATOM 693 O O . ALA A 1 85 ? 2.903 -1.912 -12.371 1.00 97.12 85 ALA A O 1
ATOM 694 N N . GLU A 1 86 ? 2.056 -3.980 -12.500 1.00 97.44 86 GLU A N 1
ATOM 695 C CA . GLU A 1 86 ? 0.717 -3.560 -12.088 1.00 97.44 86 GLU A CA 1
ATOM 696 C C . GLU A 1 86 ? 0.693 -3.108 -10.619 1.00 97.44 86 GLU A C 1
ATOM 698 O O . GLU A 1 86 ? 0.016 -2.133 -10.288 1.00 97.44 86 GLU A O 1
ATOM 703 N N . SER A 1 87 ? 1.491 -3.731 -9.740 1.00 97.44 87 SER A N 1
ATOM 704 C CA . SER A 1 87 ? 1.709 -3.234 -8.369 1.00 97.44 87 SER A CA 1
ATOM 705 C C . SER A 1 87 ? 2.224 -1.792 -8.391 1.00 97.44 87 SER A C 1
ATOM 707 O O . SER A 1 87 ? 1.654 -0.915 -7.740 1.00 97.44 87 SER A O 1
ATOM 709 N N . PHE A 1 88 ? 3.267 -1.518 -9.182 1.00 97.44 88 PHE A N 1
ATOM 710 C CA . PHE A 1 88 ? 3.834 -0.180 -9.346 1.00 97.44 88 PHE A CA 1
ATOM 711 C C . PHE A 1 88 ? 2.809 0.818 -9.900 1.00 97.44 88 PHE A C 1
ATOM 713 O O . PHE A 1 88 ? 2.611 1.882 -9.312 1.00 97.44 88 PHE A O 1
ATOM 720 N N . ARG A 1 89 ? 2.094 0.466 -10.977 1.00 96.94 89 ARG A N 1
ATOM 721 C CA . ARG A 1 89 ? 1.061 1.321 -11.591 1.00 96.94 89 ARG A CA 1
ATOM 722 C C . ARG A 1 89 ? -0.052 1.663 -10.600 1.00 96.94 89 ARG A C 1
ATOM 724 O O . ARG A 1 89 ? -0.464 2.822 -10.521 1.00 96.94 89 ARG A O 1
ATOM 731 N N . ARG A 1 90 ? -0.521 0.691 -9.807 1.00 97.25 90 ARG A N 1
ATOM 732 C CA . ARG A 1 90 ? -1.503 0.927 -8.732 1.00 97.25 90 ARG A CA 1
ATOM 733 C C . ARG A 1 90 ? -0.946 1.843 -7.648 1.00 97.25 90 ARG A C 1
ATOM 735 O O . ARG A 1 90 ? -1.644 2.774 -7.255 1.00 97.25 90 ARG A O 1
ATOM 742 N N . GLY A 1 91 ? 0.291 1.616 -7.210 1.00 97.06 91 GLY A N 1
ATOM 743 C CA . GLY A 1 91 ? 0.968 2.455 -6.220 1.00 97.06 91 GLY A CA 1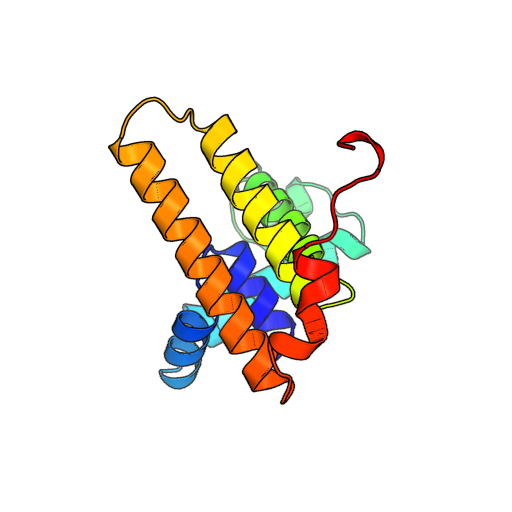
ATOM 744 C C . GLY A 1 91 ? 1.074 3.911 -6.673 1.00 97.06 91 GLY A C 1
ATOM 745 O O . GLY A 1 91 ? 0.642 4.808 -5.953 1.00 97.06 91 GLY A O 1
ATOM 746 N N . VAL A 1 92 ? 1.551 4.146 -7.901 1.00 97.38 92 VAL A N 1
ATOM 747 C CA . VAL A 1 92 ? 1.629 5.488 -8.509 1.00 97.38 92 VAL A CA 1
ATOM 748 C C . VAL A 1 92 ? 0.245 6.128 -8.604 1.00 97.38 92 VAL A C 1
ATOM 750 O O . VAL A 1 92 ? 0.070 7.273 -8.190 1.00 97.38 92 VAL A O 1
ATOM 753 N N . ARG A 1 93 ? -0.763 5.389 -9.084 1.00 96.38 93 ARG A N 1
ATOM 754 C CA . ARG A 1 93 ? -2.144 5.885 -9.175 1.00 96.38 93 ARG A CA 1
ATOM 755 C C . ARG A 1 93 ? -2.674 6.327 -7.812 1.00 96.38 93 ARG A C 1
ATOM 757 O O . ARG A 1 93 ? -3.244 7.408 -7.715 1.00 96.38 93 ARG A O 1
ATOM 764 N N . TYR A 1 94 ? -2.484 5.527 -6.762 1.00 96.31 94 TYR A N 1
ATOM 765 C CA . TYR A 1 94 ? -2.933 5.892 -5.418 1.00 96.31 94 TYR A CA 1
ATOM 766 C C . TYR A 1 94 ? -2.159 7.075 -4.831 1.00 96.31 94 TYR A C 1
ATOM 768 O O . TYR A 1 94 ? -2.781 7.912 -4.182 1.00 96.31 94 TYR A O 1
ATOM 776 N N . SER A 1 95 ? -0.854 7.198 -5.102 1.00 95.19 95 SER A N 1
ATOM 777 C CA . SER A 1 95 ? -0.069 8.381 -4.722 1.00 95.19 95 SER A CA 1
ATOM 778 C C . SER A 1 95 ? -0.597 9.654 -5.395 1.00 95.19 95 SER A C 1
ATOM 780 O O . SER A 1 95 ? -0.760 10.671 -4.726 1.00 95.19 95 SER A O 1
ATOM 782 N N . ILE A 1 96 ? -0.938 9.591 -6.687 1.00 96.00 96 ILE A N 1
ATOM 783 C CA . ILE A 1 96 ? -1.537 10.719 -7.419 1.00 96.00 96 ILE A CA 1
ATOM 784 C C . ILE A 1 96 ? -2.923 11.056 -6.862 1.00 96.00 96 ILE A C 1
ATOM 786 O O . ILE A 1 96 ? -3.189 12.217 -6.572 1.00 96.00 96 ILE A O 1
ATOM 790 N N . LEU A 1 97 ? -3.795 10.061 -6.667 1.00 94.81 97 LEU A N 1
ATOM 791 C CA . LEU A 1 97 ? -5.138 10.280 -6.118 1.00 94.81 97 LEU A CA 1
ATOM 792 C C . LEU A 1 97 ? -5.091 10.911 -4.723 1.00 94.81 97 LEU A C 1
ATOM 794 O O . LEU A 1 97 ? -5.885 11.798 -4.433 1.00 94.81 97 LEU A O 1
ATOM 798 N N . HIS A 1 98 ? -4.155 10.482 -3.876 1.00 92.19 98 HIS A N 1
ATOM 799 C CA . HIS A 1 98 ? -3.963 11.075 -2.557 1.00 92.19 98 HIS A CA 1
ATOM 800 C C . HIS A 1 98 ? -3.501 12.535 -2.647 1.00 92.19 98 HIS A C 1
ATOM 802 O O . HIS A 1 98 ? -4.087 13.395 -2.002 1.00 92.19 98 HIS A O 1
ATOM 808 N N . ALA A 1 99 ? -2.524 12.836 -3.505 1.00 94.06 99 ALA A N 1
ATOM 809 C CA . ALA A 1 99 ? -2.079 14.210 -3.726 1.00 94.06 99 ALA A CA 1
ATOM 810 C C . ALA A 1 99 ? -3.191 15.111 -4.302 1.00 94.06 99 ALA A C 1
ATOM 812 O O . ALA A 1 99 ? -3.285 16.288 -3.957 1.00 94.06 99 ALA A O 1
ATOM 813 N N . MET A 1 100 ? -4.057 14.566 -5.162 1.00 94.38 100 MET A N 1
ATOM 814 C CA . MET A 1 100 ? -5.232 15.282 -5.667 1.00 94.38 100 MET A CA 1
ATOM 815 C C . MET A 1 100 ? -6.240 15.595 -4.555 1.00 94.38 100 MET A C 1
ATOM 817 O O . MET A 1 100 ? -6.787 16.695 -4.546 1.00 94.38 100 MET A O 1
ATOM 821 N N . ASP A 1 101 ? -6.456 14.660 -3.628 1.00 92.31 101 ASP A N 1
ATOM 822 C CA .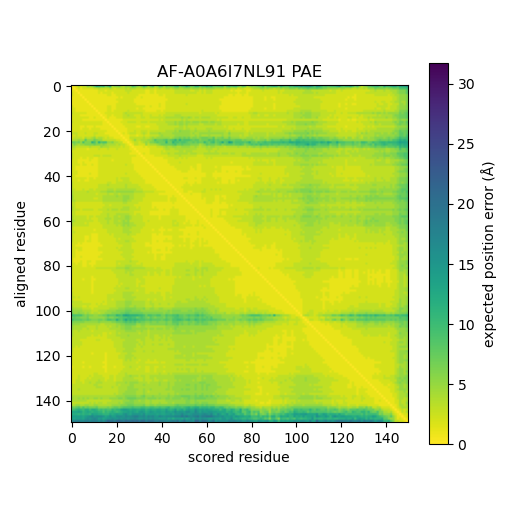 ASP A 1 101 ? -7.356 14.818 -2.478 1.00 92.31 101 ASP A CA 1
ATOM 823 C C . ASP A 1 101 ? -6.837 15.868 -1.475 1.00 92.31 101 ASP A C 1
ATOM 825 O O . ASP A 1 101 ? -7.588 16.730 -1.024 1.00 92.31 101 ASP A O 1
ATOM 829 N N . GLU A 1 102 ? -5.526 15.886 -1.201 1.00 90.62 102 GLU A N 1
ATOM 830 C CA . GLU A 1 102 ? -4.892 16.923 -0.363 1.00 90.62 102 GLU A CA 1
ATOM 831 C C . GLU A 1 102 ? -4.850 18.305 -1.049 1.00 90.62 102 GLU A C 1
ATOM 833 O O . GLU A 1 102 ? -4.845 19.358 -0.397 1.00 90.62 102 GLU A O 1
ATOM 838 N N . GLY A 1 103 ? -4.874 18.305 -2.382 1.00 89.38 103 GLY A N 1
ATOM 839 C CA . GLY A 1 103 ? -4.817 19.483 -3.231 1.00 89.38 103 GLY A CA 1
ATOM 840 C C . GLY A 1 103 ? -3.380 19.870 -3.578 1.00 89.38 103 GLY A C 1
ATOM 841 O O . GLY A 1 103 ? -2.670 20.470 -2.777 1.00 89.38 103 GLY A O 1
ATOM 842 N N . LEU A 1 104 ? -2.985 19.609 -4.826 1.00 92.56 104 LEU A N 1
ATOM 843 C CA . LEU A 1 104 ? -1.719 20.038 -5.435 1.00 92.56 104 LEU A CA 1
ATOM 844 C C . LEU A 1 104 ? -1.704 21.559 -5.682 1.00 92.56 104 LEU A C 1
ATOM 846 O O . LEU A 1 104 ? -1.903 22.020 -6.805 1.00 92.56 104 LEU A O 1
ATOM 850 N N . LYS A 1 105 ? -1.535 22.352 -4.619 1.00 94.62 105 LYS A N 1
ATOM 851 C CA . LYS A 1 105 ? -1.698 23.821 -4.650 1.00 94.62 105 LYS A CA 1
ATOM 852 C C . LYS A 1 105 ? -0.385 24.589 -4.767 1.00 94.62 105 LYS A C 1
ATOM 854 O O . LYS A 1 105 ? -0.412 25.801 -4.969 1.00 94.62 105 LYS A O 1
ATOM 859 N N . SER A 1 106 ? 0.748 23.916 -4.598 1.00 95.88 106 SER A N 1
ATOM 860 C CA . SER A 1 106 ? 2.065 24.543 -4.580 1.00 95.88 106 SER A CA 1
ATOM 861 C C . SER A 1 106 ? 3.142 23.637 -5.169 1.00 95.88 106 SER A C 1
ATOM 863 O O . SER A 1 106 ? 2.983 22.416 -5.208 1.00 95.88 106 SER A O 1
ATOM 865 N N . ASP A 1 107 ? 4.278 24.229 -5.540 1.00 96.75 107 ASP A N 1
ATOM 866 C CA . ASP A 1 107 ? 5.470 23.483 -5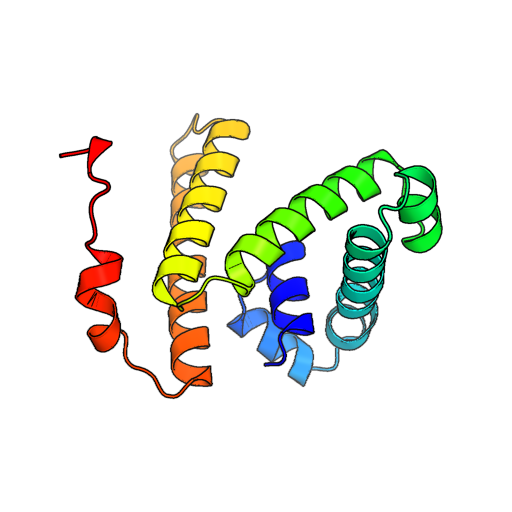.960 1.00 96.75 107 ASP A CA 1
ATOM 867 C C . ASP A 1 107 ? 5.939 22.514 -4.865 1.00 96.75 107 ASP A C 1
ATOM 869 O O . ASP A 1 107 ? 6.364 21.404 -5.154 1.00 96.75 107 ASP A O 1
ATOM 873 N N . THR A 1 108 ? 5.780 22.880 -3.587 1.00 96.06 108 THR A N 1
ATOM 874 C CA . THR A 1 108 ? 6.097 21.979 -2.465 1.00 96.06 108 THR A CA 1
ATOM 875 C C . THR A 1 108 ? 5.230 20.717 -2.488 1.00 96.06 108 THR A C 1
ATOM 877 O O . THR A 1 108 ? 5.715 19.631 -2.180 1.00 96.06 108 THR A O 1
ATOM 880 N N . ASP A 1 109 ? 3.950 20.836 -2.842 1.00 94.75 109 ASP A N 1
ATOM 881 C CA . ASP A 1 109 ? 3.046 19.682 -2.914 1.00 94.75 109 ASP A CA 1
ATOM 882 C C . ASP A 1 109 ? 3.352 18.811 -4.136 1.00 94.75 109 ASP A C 1
ATOM 884 O O . ASP A 1 109 ? 3.312 17.583 -4.044 1.00 94.75 109 ASP A O 1
ATOM 888 N N . LEU A 1 110 ? 3.753 19.437 -5.247 1.00 96.31 110 LEU A N 1
ATOM 889 C CA . LEU A 1 110 ? 4.281 18.724 -6.405 1.00 96.31 110 LEU A CA 1
ATOM 890 C C . LEU A 1 110 ? 5.543 17.930 -6.039 1.00 96.31 110 LEU A C 1
ATOM 892 O O . LEU A 1 110 ? 5.612 16.738 -6.330 1.00 96.31 110 LEU A O 1
ATOM 896 N N . GLU A 1 111 ? 6.503 18.542 -5.344 1.00 97.25 111 GLU A N 1
ATOM 897 C CA . GLU A 1 111 ? 7.733 17.866 -4.913 1.00 97.25 111 GLU A CA 1
ATOM 898 C C . GLU A 1 111 ? 7.449 16.694 -3.964 1.00 97.25 111 GLU A C 1
ATOM 900 O O . GLU A 1 111 ? 8.057 15.629 -4.087 1.00 97.25 111 GLU A O 1
ATOM 905 N N . LYS A 1 112 ? 6.468 16.820 -3.058 1.00 94.44 112 LYS A N 1
ATOM 906 C CA . LYS A 1 112 ? 6.021 15.681 -2.237 1.00 94.44 112 LYS A CA 1
ATOM 907 C C . LYS A 1 112 ? 5.510 14.533 -3.106 1.00 94.44 112 LYS A C 1
ATOM 909 O O . LYS A 1 112 ? 5.881 13.387 -2.856 1.00 94.44 112 LYS A O 1
ATOM 914 N N . LEU A 1 113 ? 4.690 14.815 -4.123 1.00 96.31 113 LEU A N 1
ATOM 915 C CA . LEU A 1 113 ? 4.197 13.789 -5.046 1.00 96.31 113 LEU A CA 1
ATOM 916 C C . LEU A 1 113 ? 5.347 13.140 -5.831 1.00 96.31 113 LEU A C 1
ATOM 918 O O . LEU A 1 113 ? 5.386 11.915 -5.942 1.00 96.31 113 LEU A O 1
ATOM 922 N N . VAL A 1 114 ? 6.308 13.928 -6.319 1.00 97.50 114 VAL A N 1
ATOM 923 C CA . VAL A 1 114 ? 7.510 13.411 -6.994 1.00 97.50 114 VAL A CA 1
ATOM 924 C C . VAL A 1 114 ? 8.275 12.459 -6.074 1.00 97.50 114 VAL A C 1
ATOM 926 O O . VAL A 1 114 ? 8.595 11.343 -6.480 1.00 97.50 114 VAL A O 1
ATOM 929 N N . VAL A 1 115 ? 8.495 12.839 -4.812 1.00 95.25 115 VAL A N 1
ATOM 930 C CA . VAL A 1 115 ? 9.142 11.974 -3.811 1.00 95.25 115 VAL A CA 1
ATOM 931 C C . VAL A 1 115 ? 8.373 10.663 -3.618 1.00 95.25 115 VAL A C 1
ATOM 933 O O . VAL A 1 115 ? 8.994 9.601 -3.570 1.00 95.25 115 VAL A O 1
ATOM 936 N N . GLN A 1 116 ? 7.037 10.700 -3.562 1.00 94.50 116 GLN A N 1
ATOM 937 C CA . GLN A 1 116 ? 6.228 9.479 -3.467 1.00 94.50 116 GLN A CA 1
ATOM 938 C C . GLN A 1 116 ? 6.396 8.578 -4.695 1.00 94.50 116 GLN A C 1
ATOM 940 O O . GLN A 1 116 ? 6.563 7.370 -4.546 1.00 94.50 116 GLN A O 1
ATOM 945 N N . ILE A 1 117 ? 6.420 9.144 -5.905 1.00 96.31 117 ILE A N 1
ATOM 946 C CA . ILE A 1 117 ? 6.651 8.380 -7.141 1.00 96.31 117 ILE A CA 1
ATOM 947 C C . ILE A 1 117 ? 8.056 7.756 -7.144 1.00 96.31 117 ILE A C 1
ATOM 949 O O . ILE A 1 117 ? 8.208 6.591 -7.516 1.00 96.31 117 ILE A O 1
ATOM 953 N N . CYS A 1 118 ? 9.072 8.479 -6.670 1.00 96.50 118 CYS A N 1
ATOM 954 C CA . CYS A 1 118 ? 10.424 7.942 -6.508 1.00 96.50 118 CYS A CA 1
ATOM 955 C C . CYS A 1 118 ? 10.463 6.770 -5.515 1.00 96.50 118 CYS A C 1
ATOM 957 O O . CYS A 1 118 ? 11.125 5.769 -5.790 1.00 96.50 118 CYS A O 1
ATOM 959 N N . TYR A 1 119 ? 9.714 6.838 -4.407 1.00 95.00 119 TYR A N 1
ATOM 960 C CA . TYR A 1 119 ? 9.567 5.686 -3.512 1.00 95.00 119 TYR A CA 1
ATOM 961 C C . TYR A 1 119 ? 8.894 4.502 -4.203 1.00 95.00 119 TYR A C 1
ATOM 963 O O . TYR A 1 119 ? 9.372 3.383 -4.052 1.00 95.00 119 TYR A O 1
ATOM 971 N N . ARG A 1 120 ? 7.882 4.726 -5.054 1.00 96.81 120 ARG A N 1
ATOM 972 C CA . ARG A 1 120 ? 7.280 3.634 -5.843 1.00 96.81 120 ARG A CA 1
ATOM 973 C C . ARG A 1 120 ? 8.279 2.970 -6.784 1.00 96.81 120 ARG A C 1
ATOM 975 O O . ARG A 1 120 ? 8.236 1.755 -6.954 1.00 96.81 120 ARG A O 1
ATOM 982 N N . ALA A 1 121 ? 9.184 3.740 -7.386 1.00 97.06 121 ALA A N 1
ATOM 983 C CA . ALA A 1 121 ? 10.234 3.183 -8.236 1.00 97.06 121 ALA A CA 1
ATOM 984 C C . ALA A 1 121 ? 11.231 2.331 -7.428 1.00 97.06 121 ALA A C 1
ATOM 986 O O . ALA A 1 121 ? 11.618 1.251 -7.875 1.00 97.06 121 ALA A O 1
ATOM 987 N N . ALA A 1 122 ? 11.598 2.779 -6.224 1.00 95.88 122 ALA A N 1
ATOM 988 C CA . ALA A 1 122 ? 12.430 2.002 -5.306 1.00 95.88 122 ALA A CA 1
ATOM 989 C C . ALA A 1 122 ? 11.728 0.708 -4.852 1.00 95.88 122 ALA A C 1
ATOM 991 O O . ALA A 1 122 ? 12.332 -0.363 -4.894 1.00 95.88 122 ALA A O 1
ATOM 992 N N . ASP A 1 123 ? 10.438 0.782 -4.511 1.00 97.06 123 ASP A N 1
ATOM 993 C CA . ASP A 1 123 ? 9.617 -0.378 -4.147 1.00 97.06 123 ASP A CA 1
ATOM 994 C C . ASP A 1 123 ? 9.541 -1.401 -5.290 1.00 97.06 123 ASP A C 1
ATOM 996 O O . ASP A 1 123 ? 9.662 -2.604 -5.052 1.00 97.06 123 ASP A O 1
ATOM 1000 N N . LEU A 1 124 ? 9.388 -0.940 -6.540 1.00 97.62 124 LEU A N 1
ATOM 1001 C CA . LEU A 1 124 ? 9.430 -1.805 -7.720 1.00 97.62 124 LEU A CA 1
ATOM 1002 C C . LEU A 1 124 ? 10.781 -2.517 -7.836 1.00 97.62 124 LEU A C 1
ATOM 1004 O O . LEU A 1 124 ? 10.799 -3.733 -8.012 1.00 97.62 124 LEU A O 1
ATOM 1008 N N . SER A 1 125 ? 11.894 -1.789 -7.705 1.00 97.25 125 SER A N 1
ATOM 1009 C CA . SER A 1 125 ? 13.234 -2.393 -7.726 1.00 97.25 125 SER A CA 1
ATOM 1010 C C . SER A 1 125 ? 13.367 -3.473 -6.655 1.00 97.25 125 SER A C 1
ATOM 1012 O O . SER A 1 125 ? 13.764 -4.593 -6.954 1.00 97.25 125 SER A O 1
ATOM 1014 N N . TYR A 1 126 ? 12.938 -3.174 -5.428 1.00 96.56 126 TYR A N 1
ATOM 1015 C CA . TYR A 1 126 ? 12.988 -4.123 -4.321 1.00 96.56 126 TYR A CA 1
ATOM 1016 C C . TYR A 1 126 ? 12.139 -5.378 -4.586 1.00 96.56 126 TYR A C 1
ATOM 1018 O O . TYR A 1 126 ? 12.562 -6.497 -4.296 1.00 96.56 126 TYR A O 1
ATOM 1026 N N . LEU A 1 127 ? 10.937 -5.224 -5.153 1.00 96.44 127 LEU A N 1
ATOM 1027 C CA . LEU A 1 127 ? 10.090 -6.362 -5.523 1.00 96.44 127 LEU A CA 1
ATOM 1028 C C . LEU A 1 127 ? 10.712 -7.226 -6.625 1.00 96.44 127 LEU A C 1
ATOM 1030 O O . LEU A 1 127 ? 10.565 -8.447 -6.570 1.00 96.44 127 LEU A O 1
ATOM 1034 N N . LEU A 1 128 ? 11.369 -6.608 -7.607 1.00 97.38 128 LEU A N 1
ATOM 1035 C CA . LEU A 1 128 ? 12.073 -7.308 -8.681 1.00 97.38 128 LEU A CA 1
ATOM 1036 C C . LEU A 1 128 ? 13.257 -8.108 -8.126 1.00 97.38 128 LEU A C 1
ATOM 1038 O O . LEU A 1 128 ? 13.355 -9.303 -8.402 1.00 97.38 128 LEU A O 1
ATOM 1042 N N . ASP A 1 129 ? 14.067 -7.498 -7.257 1.00 96.75 129 ASP A N 1
ATOM 1043 C CA . ASP A 1 129 ? 15.196 -8.160 -6.593 1.00 96.75 129 ASP A CA 1
ATOM 1044 C C . ASP A 1 129 ? 14.733 -9.353 -5.745 1.00 96.75 129 ASP 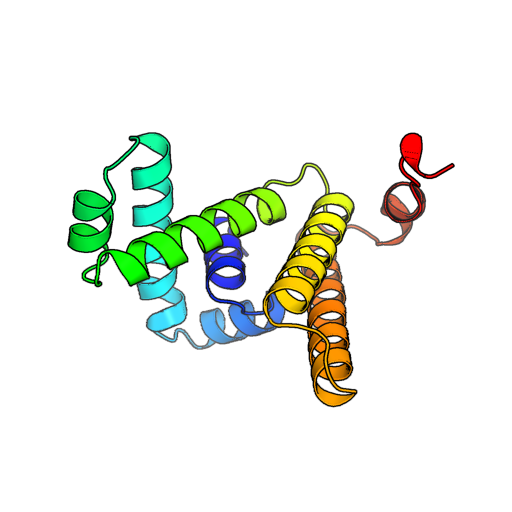A C 1
ATOM 1046 O O . ASP A 1 129 ? 15.320 -10.433 -5.789 1.00 96.75 129 ASP A O 1
ATOM 1050 N N . LEU A 1 130 ? 13.624 -9.205 -5.010 1.00 94.00 130 LEU A N 1
ATOM 1051 C CA . LEU A 1 130 ? 13.043 -10.298 -4.224 1.00 94.00 130 LEU A CA 1
ATOM 1052 C C . LEU A 1 130 ? 12.580 -11.495 -5.064 1.00 94.00 130 LEU A C 1
ATOM 1054 O O . LEU A 1 130 ? 12.436 -12.590 -4.514 1.00 94.00 130 LEU A O 1
ATOM 1058 N N . ARG A 1 131 ? 12.273 -11.280 -6.346 1.00 94.62 131 ARG A N 1
ATOM 1059 C CA . ARG A 1 131 ? 11.753 -12.299 -7.266 1.00 94.62 131 ARG A CA 1
ATOM 1060 C C . ARG A 1 131 ? 12.801 -12.783 -8.271 1.00 94.62 131 ARG A C 1
ATOM 1062 O O . ARG A 1 131 ? 12.474 -13.670 -9.051 1.00 94.62 131 ARG A O 1
ATOM 1069 N N . ASP A 1 132 ? 14.016 -12.231 -8.233 1.00 96.81 132 ASP A N 1
ATOM 1070 C CA . ASP A 1 132 ? 15.071 -12.447 -9.233 1.00 96.81 132 ASP A CA 1
ATOM 1071 C C . ASP A 1 132 ? 14.594 -12.137 -10.669 1.00 96.81 132 ASP A C 1
ATOM 1073 O O . ASP A 1 132 ? 14.787 -12.909 -11.605 1.00 96.81 132 ASP A O 1
ATOM 1077 N N . GLN A 1 133 ? 13.898 -11.007 -10.829 1.00 97.38 133 GLN A N 1
ATOM 1078 C CA . GLN A 1 133 ? 13.305 -10.561 -12.096 1.00 97.38 133 GLN A CA 1
ATOM 1079 C C . GLN A 1 133 ? 13.918 -9.243 -12.563 1.00 97.38 133 GLN A C 1
ATOM 1081 O O . GLN A 1 133 ? 14.391 -8.439 -11.763 1.00 97.38 133 GLN A O 1
ATOM 1086 N N . LYS A 1 134 ? 13.873 -8.974 -13.869 1.00 97.56 134 LYS A N 1
ATOM 1087 C CA . LYS A 1 134 ? 14.390 -7.724 -14.447 1.00 97.56 134 LYS A CA 1
ATOM 1088 C C . LYS A 1 134 ? 13.270 -6.782 -14.861 1.00 97.56 134 LYS A C 1
ATOM 1090 O O . LYS A 1 134 ? 12.266 -7.200 -15.424 1.00 97.56 134 LYS A O 1
ATOM 1095 N N . LEU A 1 135 ? 13.504 -5.474 -14.728 1.00 96.94 135 LEU A N 1
ATOM 1096 C CA . LEU A 1 135 ? 12.571 -4.444 -15.209 1.00 96.94 135 LEU A CA 1
ATOM 1097 C C . LEU A 1 135 ? 12.243 -4.596 -16.707 1.00 96.94 135 LEU A C 1
ATOM 1099 O O . LEU A 1 135 ? 11.124 -4.326 -17.140 1.00 96.94 135 LEU A O 1
ATOM 1103 N N . SER A 1 136 ? 13.211 -5.060 -17.503 1.00 96.94 136 SER A N 1
ATOM 1104 C CA . SER A 1 136 ? 13.036 -5.300 -18.938 1.00 96.94 136 SER A CA 1
ATOM 1105 C C . SER A 1 136 ? 11.923 -6.300 -19.256 1.00 96.94 136 SER A C 1
ATOM 1107 O O . SER A 1 136 ? 11.286 -6.162 -20.293 1.00 96.94 136 SER A O 1
ATOM 1109 N N . GLU A 1 137 ? 11.654 -7.260 -18.366 1.00 97.62 137 GLU A N 1
ATOM 1110 C CA . GLU A 1 137 ? 10.587 -8.262 -18.533 1.00 97.62 137 GLU A CA 1
ATOM 1111 C C . GLU A 1 137 ? 9.187 -7.634 -18.504 1.00 97.62 137 GLU A C 1
ATOM 1113 O O . GLU A 1 137 ? 8.243 -8.208 -19.033 1.00 97.62 137 GLU A O 1
ATOM 1118 N N . TYR A 1 138 ? 9.066 -6.428 -17.943 1.00 96.81 138 TYR A N 1
ATOM 1119 C CA . TYR A 1 138 ? 7.803 -5.724 -17.739 1.00 96.81 138 TYR A CA 1
ATOM 1120 C C . TYR A 1 138 ? 7.659 -4.453 -18.588 1.00 96.81 138 TYR A C 1
ATOM 1122 O O . TYR A 1 138 ? 6.761 -3.642 -18.366 1.00 96.81 138 TYR A O 1
ATOM 1130 N N . SER A 1 139 ? 8.554 -4.235 -19.556 1.00 94.56 139 SER A N 1
ATOM 1131 C CA . SER A 1 139 ? 8.600 -2.977 -20.316 1.00 94.56 139 SER A CA 1
ATOM 1132 C C . SER A 1 139 ? 7.334 -2.703 -21.131 1.00 94.56 139 SER A C 1
ATOM 1134 O O . SER A 1 139 ? 6.964 -1.540 -21.279 1.00 94.56 139 SER A O 1
ATOM 1136 N N . GLU A 1 140 ? 6.676 -3.737 -21.659 1.00 93.44 140 GLU A N 1
ATOM 1137 C CA . GLU A 1 140 ? 5.417 -3.587 -22.402 1.00 93.44 140 GLU A CA 1
ATOM 1138 C C . GLU A 1 140 ? 4.265 -3.200 -21.469 1.00 93.44 140 GLU A C 1
ATOM 1140 O O . GLU A 1 140 ? 3.606 -2.192 -21.702 1.00 93.44 140 GLU A O 1
ATOM 1145 N N . GLU A 1 141 ? 4.098 -3.914 -20.355 1.00 94.12 141 GLU A N 1
ATOM 1146 C CA . GLU A 1 141 ? 3.060 -3.649 -19.346 1.00 94.12 141 GLU A CA 1
ATOM 1147 C C . GLU A 1 141 ? 3.193 -2.247 -18.718 1.00 94.12 141 GLU A C 1
ATOM 1149 O O . GLU A 1 141 ? 2.216 -1.527 -18.494 1.00 94.12 141 GLU A O 1
ATOM 1154 N N . LEU A 1 142 ? 4.424 -1.783 -18.488 1.00 93.81 142 LEU A N 1
ATOM 1155 C CA . LEU A 1 142 ? 4.672 -0.423 -17.999 1.00 93.81 142 LEU A CA 1
ATOM 1156 C C . LEU A 1 142 ? 4.314 0.659 -19.028 1.00 93.81 142 LEU A C 1
ATOM 1158 O O . LEU A 1 142 ? 3.958 1.768 -18.636 1.00 93.81 142 LEU A O 1
ATOM 1162 N N . ARG A 1 143 ? 4.388 0.348 -20.327 1.00 92.19 143 ARG A N 1
ATOM 1163 C CA . ARG A 1 143 ? 4.035 1.263 -21.427 1.00 92.19 143 ARG A CA 1
ATOM 1164 C C . ARG A 1 143 ? 2.595 1.107 -21.897 1.00 92.19 143 ARG A C 1
ATOM 1166 O O . ARG A 1 143 ? 2.172 1.859 -22.769 1.00 92.19 143 ARG A O 1
ATOM 1173 N N . GLU A 1 144 ? 1.853 0.156 -21.339 1.00 91.06 144 GLU A N 1
ATOM 1174 C CA . GLU A 1 144 ? 0.473 -0.093 -21.725 1.00 91.06 144 GLU A CA 1
ATOM 1175 C C . GLU A 1 144 ? -0.383 1.156 -21.478 1.00 91.06 144 GLU A C 1
ATOM 1177 O O . GLU A 1 144 ? -0.440 1.691 -20.358 1.00 91.06 144 GLU A O 1
ATOM 1182 N N . VAL A 1 145 ? -1.034 1.621 -22.545 1.00 84.38 145 VAL A N 1
ATOM 1183 C CA . VAL A 1 145 ? -1.983 2.733 -22.528 1.00 84.38 145 VAL A CA 1
ATOM 1184 C C . VAL A 1 145 ? -3.392 2.136 -22.513 1.00 84.38 145 VAL A C 1
ATOM 1186 O O . VAL A 1 145 ? -3.707 1.336 -23.395 1.00 84.38 145 VAL A O 1
ATOM 1189 N N . PRO A 1 146 ? -4.237 2.484 -21.526 1.00 81.00 146 PRO A N 1
ATOM 1190 C CA . PRO A 1 146 ? -5.638 2.080 -21.515 1.00 81.00 146 PRO A CA 1
ATOM 1191 C C . PRO A 1 146 ? -6.342 2.429 -22.834 1.00 81.00 146 PRO A C 1
ATOM 1193 O O . PRO A 1 146 ? -6.122 3.505 -23.386 1.00 81.00 146 PRO A O 1
ATOM 1196 N N . TYR A 1 147 ? -7.183 1.522 -23.339 1.00 74.25 147 TYR A N 1
ATOM 1197 C CA . TYR A 1 147 ? -7.861 1.683 -24.633 1.00 74.25 147 TYR A CA 1
ATOM 1198 C C . TYR A 1 147 ? -8.720 2.950 -24.720 1.00 74.25 147 TYR A C 1
ATOM 1200 O O . TYR A 1 147 ? -8.849 3.541 -25.782 1.00 74.25 147 TYR A O 1
ATOM 1208 N N . ASP A 1 148 ? -9.280 3.382 -23.596 1.00 80.00 148 ASP A N 1
ATOM 1209 C CA . ASP A 1 148 ? -10.079 4.596 -23.444 1.00 80.00 148 ASP A CA 1
ATOM 1210 C C . ASP A 1 148 ? -9.261 5.902 -23.461 1.00 80.00 148 ASP A C 1
ATOM 1212 O O . ASP A 1 148 ? -9.848 6.982 -23.498 1.00 80.00 148 ASP A O 1
ATOM 1216 N N . LEU A 1 149 ? -7.926 5.817 -23.446 1.00 75.56 149 LEU A N 1
ATOM 1217 C CA . LEU A 1 149 ? -7.003 6.956 -23.529 1.00 75.56 149 LEU A CA 1
ATOM 1218 C C . LEU A 1 149 ? -6.249 7.039 -24.872 1.00 75.56 149 LEU A C 1
ATOM 1220 O O . LEU A 1 149 ? -5.400 7.921 -25.021 1.00 75.56 149 LEU A O 1
ATOM 1224 N N . MET A 1 150 ? -6.525 6.129 -25.814 1.00 65.19 150 MET A N 1
ATOM 1225 C CA . MET A 1 150 ? -5.988 6.133 -27.186 1.00 65.19 150 MET A CA 1
ATOM 1226 C C . MET A 1 150 ? -6.933 6.848 -28.153 1.00 65.19 150 MET A C 1
ATOM 1228 O O . MET A 1 150 ? -6.410 7.574 -29.028 1.00 65.19 150 MET A O 1
#

Secondary structure (DSSP, 8-state):
--HHHHHHHHHTT--HHHHHHHHHTT-HIIIIIHHHHHHHHHHHHHHT--HHHHHHHHTS-HHHHHHHHHHHHHHHHHHT-SSHHHHHHHHHHHHHHHHHHH---SHHHHHHHHHHHHHHHHHHHHHHHHHT--GGGGHHHHHPPPGGG-

Solvent-accessible surface area (backbone atoms only — not comparable to full-atom values): 8310 Å² total; per-residue (Å²): 131,59,68,61,55,55,41,28,19,47,41,71,75,39,47,53,64,62,44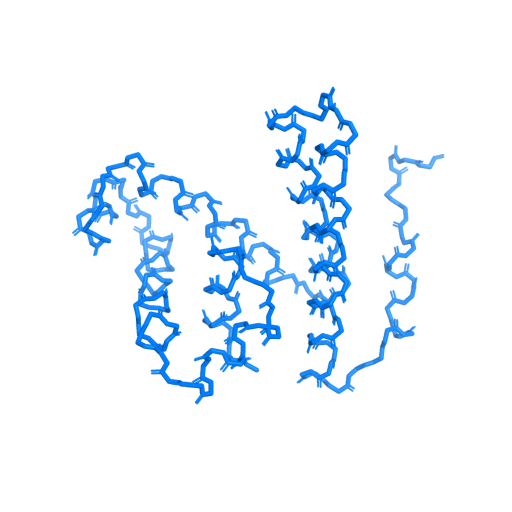,48,56,38,46,75,70,58,40,57,60,63,66,47,48,44,38,46,51,42,53,52,51,58,46,34,63,75,67,66,55,52,59,64,58,47,6,68,73,71,72,50,54,53,68,58,36,51,52,50,49,57,35,40,56,54,21,48,60,23,76,69,32,96,40,67,54,54,18,35,53,46,44,45,50,51,49,51,54,49,44,58,72,76,49,72,81,45,71,69,47,48,51,52,48,50,53,52,48,53,42,40,53,52,35,40,51,51,55,27,61,73,66,77,52,59,73,77,82,40,51,65,71,68,65,60,71,60,78,94,78,112

pLDDT: mean 94.92, std 4.66, range [65.19, 98.38]